Protein AF-A0A382X642-F1 (afdb_monomer)

InterPro domains:
  IPR010177 Doubled CXXCH motif [PF09699] (42-78)
  IPR010177 Doubled CXXCH motif [TIGR01905] (42-78)
  IPR036280 Multiheme cytochrome superfamily [SSF48695] (2-115)

Radius of gyration: 17.31 Å; Cα contacts (8 Å, |Δi|>4): 141; chains: 1; bounding box: 37×26×48 Å

pLDDT: mean 82.8, std 11.36, range [54.0, 95.19]

Solvent-accessible surface area (backbone atoms only — not comparable to full-atom values): 7401 Å² total; per-residue (Å²): 114,86,83,38,48,76,83,38,96,48,96,90,48,62,76,47,54,69,53,79,85,48,54,47,58,52,50,42,77,77,38,50,77,65,64,43,91,42,85,30,66,38,69,65,61,80,74,28,64,64,78,51,31,34,95,90,54,61,93,29,82,86,19,26,74,46,57,70,48,62,45,56,41,75,79,57,65,45,83,57,88,95,54,95,65,46,32,51,88,94,44,80,38,56,71,56,56,75,69,30,33,59,44,74,48,62,60,17,66,28,56,60,28,24,82,84,46,67,60,25,42,99

Nearest PDB structures (foldseek):
  6r2q-assembly1_A  TM=7.005E-01  e=1.152E-04  Shewanella baltica

Foldseek 3Di:
DLQWDQPDPDPPDDRGDDDPVVQQVSVCVPPVVLQPDAPFFQVCCVVPPVLFADPVADDEPRRGPDHFQVSVCVPQADDDPPDPAGDRPNDTCRVLVVCGGLCVSPFLVSCSYHRPDNRVND

Structure (mmCIF, N/CA/C/O backbone):
data_AF-A0A382X642-F1
#
_entry.id   AF-A0A382X642-F1
#
loop_
_atom_site.group_PDB
_atom_site.id
_atom_site.type_symbol
_atom_site.label_atom_id
_atom_site.label_alt_id
_atom_site.label_comp_id
_atom_site.label_asym_id
_atom_site.label_entity_id
_atom_site.label_seq_id
_atom_site.pdbx_PDB_ins_code
_atom_site.Cartn_x
_atom_site.Cartn_y
_atom_site.Cartn_z
_atom_site.occupancy
_atom_site.B_iso_or_equiv
_atom_site.auth_seq_id
_atom_site.auth_comp_id
_atom_site.auth_asym_id
_atom_site.auth_atom_id
_atom_site.pdbx_PDB_model_num
ATOM 1 N N . VAL A 1 1 ? 9.958 -0.066 -24.088 1.00 65.06 1 VAL A N 1
ATOM 2 C CA . VAL A 1 1 ? 10.305 -1.345 -23.409 1.00 65.06 1 VAL A CA 1
ATOM 3 C C . VAL A 1 1 ? 10.491 -1.063 -21.926 1.00 65.06 1 VAL A C 1
ATOM 5 O O . VAL A 1 1 ? 11.517 -1.360 -21.334 1.00 65.06 1 VAL A O 1
ATOM 8 N N . ASP A 1 2 ? 9.493 -0.411 -21.325 1.00 79.94 2 ASP A N 1
ATOM 9 C CA . ASP A 1 2 ? 9.722 0.344 -20.084 1.00 79.94 2 ASP A CA 1
ATOM 10 C C . ASP A 1 2 ? 9.669 -0.577 -18.865 1.00 79.94 2 ASP A C 1
ATOM 12 O O . ASP A 1 2 ? 10.395 -0.378 -17.893 1.00 79.94 2 ASP A O 1
ATOM 16 N N . CYS A 1 3 ? 8.863 -1.638 -18.982 1.00 80.38 3 CYS A N 1
ATOM 17 C CA . CYS A 1 3 ? 8.771 -2.711 -18.003 1.00 80.38 3 CYS A CA 1
ATOM 18 C C . CYS A 1 3 ? 9.431 -4.014 -18.480 1.00 80.38 3 CYS A C 1
ATOM 20 O O . CYS A 1 3 ? 10.099 -4.671 -17.697 1.00 80.38 3 CYS A O 1
ATOM 22 N N . HIS A 1 4 ? 9.270 -4.403 -19.747 1.00 80.81 4 HIS A N 1
ATOM 23 C CA . HIS A 1 4 ? 9.763 -5.685 -20.271 1.00 80.81 4 HIS A CA 1
ATOM 24 C C . HIS A 1 4 ? 10.842 -5.489 -21.333 1.00 80.81 4 HIS A C 1
ATOM 26 O O . HIS A 1 4 ? 10.705 -4.610 -22.184 1.00 80.81 4 HIS A O 1
ATOM 32 N N . GLU A 1 5 ? 11.853 -6.363 -21.320 1.00 76.00 5 GLU A N 1
ATOM 33 C CA . GLU A 1 5 ? 12.864 -6.459 -22.376 1.00 76.00 5 GLU A CA 1
ATOM 34 C C . GLU A 1 5 ? 12.465 -7.554 -23.384 1.00 76.00 5 GLU A C 1
ATOM 36 O O . GLU A 1 5 ? 12.550 -8.743 -23.056 1.00 76.00 5 GLU A O 1
ATOM 41 N N . PRO A 1 6 ? 12.031 -7.198 -24.605 1.00 72.25 6 PRO A N 1
ATOM 42 C CA . PRO A 1 6 ? 11.584 -8.162 -25.609 1.00 72.25 6 PRO A CA 1
ATOM 43 C C . PRO A 1 6 ? 12.720 -9.055 -26.120 1.00 72.25 6 PRO A C 1
ATOM 45 O O . PRO A 1 6 ? 12.455 -10.173 -26.551 1.00 72.25 6 PRO A O 1
ATOM 48 N N . HIS A 1 7 ? 13.973 -8.598 -26.037 1.00 73.00 7 HIS A N 1
ATOM 49 C CA . HIS A 1 7 ? 15.141 -9.374 -26.460 1.00 73.00 7 HIS A CA 1
ATOM 50 C C . HIS A 1 7 ? 15.763 -10.218 -25.334 1.00 73.00 7 HIS A C 1
ATOM 52 O O . HIS A 1 7 ? 16.657 -11.015 -25.603 1.00 73.00 7 HIS A O 1
ATOM 58 N N . GLY A 1 8 ? 15.256 -10.092 -24.098 1.00 63.81 8 GLY A N 1
ATOM 59 C CA . GLY A 1 8 ? 15.795 -10.743 -22.903 1.00 63.81 8 GLY A CA 1
ATOM 60 C C . GLY A 1 8 ? 17.139 -10.152 -22.458 1.00 63.81 8 GLY A C 1
ATOM 61 O O . GLY A 1 8 ? 18.028 -9.905 -23.261 1.00 63.81 8 GLY A O 1
ATOM 62 N N . GLN A 1 9 ? 17.305 -9.929 -21.154 1.00 63.50 9 GLN A N 1
ATOM 63 C CA . GLN A 1 9 ? 18.574 -9.424 -20.603 1.00 63.50 9 GLN A CA 1
ATOM 64 C C . GLN A 1 9 ? 19.566 -10.564 -20.303 1.00 63.50 9 GLN A C 1
ATOM 66 O O . GLN A 1 9 ? 20.755 -10.314 -20.145 1.00 63.50 9 GLN A O 1
ATOM 71 N N . ASN A 1 10 ? 19.089 -11.816 -20.205 1.00 61.25 10 ASN A N 1
ATOM 72 C CA . ASN A 1 10 ? 19.887 -12.987 -19.837 1.00 61.25 10 ASN A CA 1
ATOM 73 C C . ASN A 1 10 ? 19.400 -14.246 -20.576 1.00 61.25 10 ASN A C 1
ATOM 75 O O . ASN A 1 10 ? 18.199 -14.506 -20.617 1.00 61.25 10 ASN A O 1
ATOM 79 N N . ILE A 1 11 ? 20.324 -15.090 -21.054 1.00 60.91 11 ILE A N 1
ATOM 80 C CA . ILE A 1 11 ? 20.019 -16.347 -21.778 1.00 60.91 11 ILE A CA 1
ATOM 81 C C . ILE A 1 11 ? 19.239 -17.386 -20.949 1.00 60.91 11 ILE A C 1
ATOM 83 O O . ILE A 1 11 ? 18.667 -18.321 -21.499 1.00 60.91 11 ILE A O 1
ATOM 87 N N . HIS A 1 12 ? 19.231 -17.235 -19.621 1.00 60.62 12 HIS A N 1
ATOM 88 C CA . HIS A 1 12 ? 18.532 -18.117 -18.681 1.00 60.62 12 HIS A CA 1
ATOM 89 C C . HIS A 1 12 ? 17.121 -17.625 -18.320 1.00 60.62 12 HIS A C 1
ATOM 91 O O . HIS A 1 12 ? 16.438 -18.261 -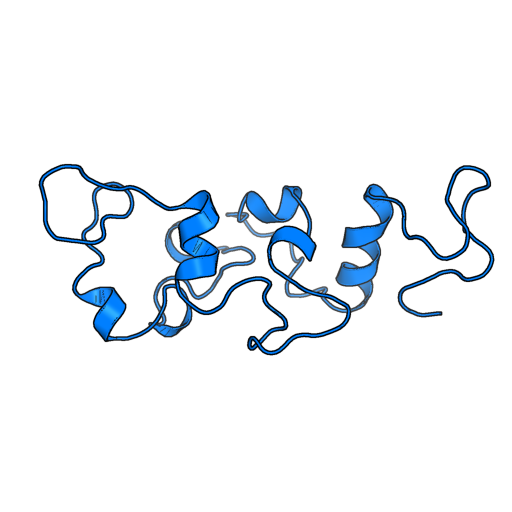17.518 1.00 60.62 12 HIS A O 1
ATOM 97 N N . GLN A 1 13 ? 16.679 -16.491 -18.869 1.00 58.41 13 GLN A N 1
ATOM 98 C CA . GLN A 1 13 ? 15.337 -15.961 -18.645 1.00 58.41 13 GLN A CA 1
ATOM 99 C C . GLN A 1 13 ? 14.432 -16.259 -19.846 1.00 58.41 13 GLN A C 1
ATOM 101 O O . GLN A 1 13 ? 14.878 -16.135 -20.987 1.00 58.41 13 GLN A O 1
ATOM 106 N N . PRO A 1 14 ? 13.154 -16.621 -19.619 1.00 56.28 14 PRO A N 1
ATOM 107 C CA . PRO A 1 14 ? 12.193 -16.732 -20.707 1.00 56.28 14 PRO A CA 1
ATOM 108 C C . PRO A 1 14 ? 12.097 -15.396 -21.454 1.00 56.28 14 PRO A C 1
ATOM 110 O O . PRO A 1 14 ? 12.044 -14.337 -20.820 1.00 56.28 14 PRO A O 1
ATOM 113 N N . ALA A 1 15 ? 12.049 -15.446 -22.787 1.00 54.00 15 ALA A N 1
ATOM 114 C CA . ALA A 1 15 ? 11.877 -14.261 -23.623 1.00 54.00 15 ALA A CA 1
ATOM 115 C C . ALA A 1 15 ? 10.662 -13.436 -23.151 1.00 54.00 15 ALA A C 1
ATOM 117 O O . ALA A 1 15 ? 9.565 -13.970 -22.982 1.00 54.00 15 ALA A O 1
ATOM 118 N N . GLY A 1 16 ? 10.873 -12.142 -22.888 1.00 56.62 16 GLY A N 1
ATOM 119 C CA . GLY A 1 16 ? 9.840 -11.212 -22.414 1.00 56.62 16 GLY A CA 1
ATOM 120 C C . GLY A 1 16 ? 9.573 -11.204 -20.900 1.00 56.62 16 GLY A C 1
ATOM 121 O O . GLY A 1 16 ? 8.749 -10.413 -20.438 1.00 56.62 16 GLY A O 1
ATOM 122 N N . GLY A 1 17 ? 10.252 -12.031 -20.098 1.00 60.47 17 GLY A N 1
ATOM 123 C CA . GLY A 1 17 ? 10.088 -12.068 -18.641 1.00 60.47 17 GLY A CA 1
ATOM 124 C C . GLY A 1 17 ? 11.098 -11.207 -17.873 1.00 60.47 17 GLY A C 1
ATOM 125 O O . GLY A 1 17 ? 12.289 -11.222 -18.164 1.00 60.47 17 GLY A O 1
ATOM 126 N N . LEU A 1 18 ? 10.640 -10.520 -16.821 1.00 64.19 18 LEU A N 1
ATOM 127 C CA . LEU A 1 18 ? 11.519 -9.986 -15.773 1.00 64.19 18 LEU A CA 1
ATOM 128 C C . LEU A 1 18 ? 11.856 -11.097 -14.767 1.00 64.19 18 LEU A C 1
ATOM 130 O O . LEU A 1 18 ? 10.947 -11.729 -14.203 1.00 64.19 18 LEU A O 1
ATOM 134 N N . GLY A 1 19 ? 13.144 -11.322 -14.499 1.00 62.00 19 GLY A N 1
ATOM 135 C CA . GLY A 1 19 ? 13.570 -12.191 -13.394 1.00 62.00 19 GLY A CA 1
ATOM 136 C C . GLY A 1 19 ? 13.182 -11.611 -12.040 1.00 62.00 19 GLY A C 1
ATOM 137 O O . GLY A 1 19 ? 13.056 -10.398 -11.916 1.00 62.00 19 GLY A O 1
ATOM 138 N N . LEU A 1 20 ? 13.019 -12.456 -11.014 1.00 56.53 20 LEU A N 1
ATOM 139 C CA . LEU A 1 20 ? 12.553 -12.032 -9.682 1.00 56.53 20 LEU A CA 1
ATOM 140 C C . LEU A 1 20 ? 13.318 -10.822 -9.115 1.00 56.53 20 LEU A C 1
ATOM 142 O O . LEU A 1 20 ? 12.683 -9.868 -8.690 1.00 56.53 20 LEU A O 1
ATOM 146 N N . GLN A 1 21 ? 14.651 -10.804 -9.199 1.00 57.00 21 GLN A N 1
ATOM 147 C CA . GLN A 1 21 ? 15.478 -9.682 -8.716 1.00 57.00 21 GLN A CA 1
ATOM 148 C C . GLN A 1 21 ? 15.324 -8.386 -9.532 1.00 57.00 21 GLN A C 1
ATOM 150 O O . GLN A 1 21 ? 15.654 -7.307 -9.055 1.00 57.00 21 GLN A O 1
ATOM 155 N N . GLN A 1 22 ? 14.817 -8.472 -10.763 1.00 64.81 22 GLN A N 1
ATOM 156 C CA . GLN A 1 22 ? 14.585 -7.318 -11.636 1.00 64.81 22 GLN A CA 1
ATOM 157 C C . GLN A 1 22 ? 13.153 -6.773 -11.510 1.00 64.81 22 GLN A C 1
ATOM 159 O O . GLN A 1 22 ? 12.891 -5.661 -11.969 1.00 64.81 22 GLN A O 1
ATOM 164 N N . ARG A 1 23 ? 12.227 -7.534 -10.902 1.00 73.44 23 ARG A N 1
ATOM 165 C CA . ARG A 1 23 ? 10.803 -7.166 -10.820 1.00 73.44 23 ARG A CA 1
ATOM 166 C C . ARG A 1 23 ? 10.563 -5.939 -9.951 1.00 73.44 23 ARG A C 1
ATOM 168 O O . ARG A 1 23 ? 9.812 -5.070 -10.367 1.00 73.44 23 ARG A O 1
ATOM 175 N N . ASP A 1 24 ? 11.230 -5.824 -8.809 1.00 83.50 24 ASP A N 1
ATOM 176 C CA . ASP A 1 24 ? 11.067 -4.635 -7.963 1.00 83.50 24 ASP A CA 1
ATOM 177 C C . ASP A 1 24 ? 11.895 -3.459 -8.492 1.00 83.50 24 ASP A C 1
ATOM 179 O O . ASP A 1 24 ? 11.447 -2.313 -8.494 1.00 83.50 24 ASP A O 1
ATOM 183 N N . ALA A 1 25 ? 13.080 -3.746 -9.043 1.00 84.44 25 ALA A N 1
ATOM 184 C CA . ALA A 1 25 ? 13.970 -2.733 -9.605 1.00 84.44 25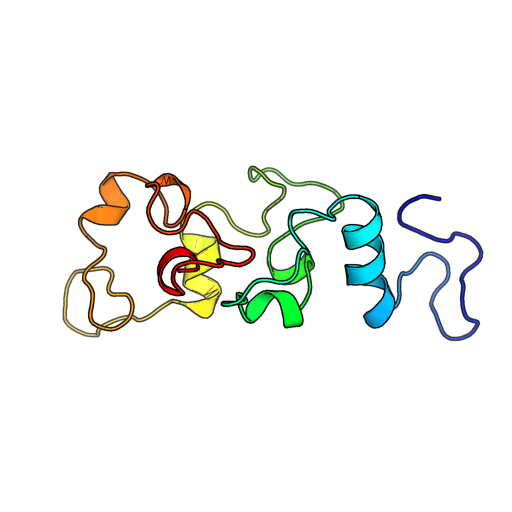 ALA A CA 1
ATOM 185 C C . ALA A 1 25 ? 13.314 -1.926 -10.738 1.00 84.44 25 ALA A C 1
ATOM 187 O O . ALA A 1 25 ? 13.593 -0.736 -10.884 1.00 84.44 25 ALA A O 1
ATOM 188 N N . VAL A 1 26 ? 12.433 -2.541 -11.536 1.00 87.12 26 VAL A N 1
ATOM 189 C CA . VAL A 1 26 ? 11.708 -1.816 -12.587 1.00 87.12 26 VAL A CA 1
ATOM 190 C C . VAL A 1 26 ? 10.652 -0.865 -12.020 1.00 87.12 26 VAL A C 1
ATOM 192 O O . VAL A 1 26 ? 10.457 0.215 -12.571 1.00 87.12 26 VAL A O 1
ATOM 195 N N . CYS A 1 27 ? 10.036 -1.201 -10.882 1.00 89.56 27 CYS A N 1
ATOM 196 C CA . CYS A 1 27 ? 9.073 -0.332 -10.207 1.00 89.56 27 CYS A CA 1
ATOM 197 C C . CYS A 1 2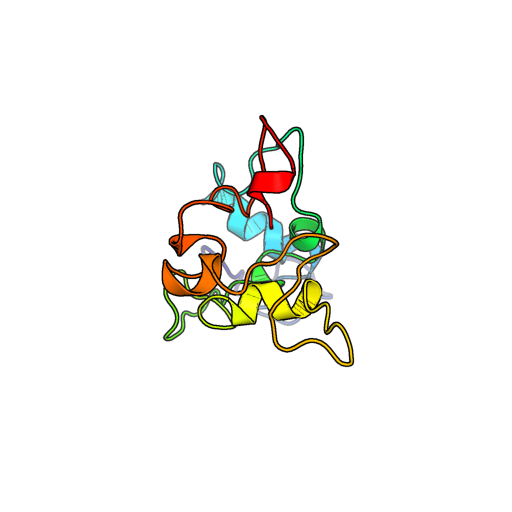7 ? 9.756 0.932 -9.666 1.00 89.56 27 CYS A C 1
ATOM 199 O O . CYS A 1 27 ? 9.246 2.038 -9.853 1.00 89.56 27 CYS A O 1
ATOM 201 N N . VAL A 1 28 ? 10.942 0.783 -9.063 1.00 89.56 28 VAL A N 1
ATOM 202 C CA . VAL A 1 28 ? 11.728 1.878 -8.455 1.00 89.56 28 VAL A CA 1
ATOM 203 C C . VAL A 1 28 ? 12.096 2.970 -9.466 1.00 89.56 28 VAL A C 1
ATOM 205 O O . VAL A 1 28 ? 12.181 4.139 -9.096 1.00 89.56 28 VAL A O 1
ATOM 208 N N . ARG A 1 29 ? 12.263 2.625 -10.753 1.00 89.25 29 ARG A N 1
ATOM 209 C CA . ARG A 1 29 ? 12.607 3.594 -11.815 1.00 89.25 29 ARG A CA 1
ATOM 210 C C . ARG A 1 29 ? 11.618 4.754 -11.908 1.00 89.25 29 ARG A C 1
ATOM 212 O O . ARG A 1 29 ? 12.014 5.854 -12.282 1.00 89.25 29 ARG A O 1
ATOM 219 N N . CYS A 1 30 ? 10.353 4.508 -11.570 1.00 92.75 30 CYS A N 1
ATOM 220 C CA . CYS A 1 30 ? 9.305 5.525 -11.569 1.00 92.75 30 CYS A CA 1
ATOM 221 C C . CYS A 1 30 ? 8.750 5.800 -10.162 1.00 92.75 30 CYS A C 1
ATOM 223 O O . CYS A 1 30 ? 8.358 6.927 -9.872 1.00 92.75 30 CYS A O 1
ATOM 225 N N . HIS A 1 31 ? 8.739 4.808 -9.268 1.00 92.88 31 HIS A N 1
ATOM 226 C CA . HIS A 1 31 ? 8.151 4.898 -7.926 1.00 92.88 31 HIS A CA 1
ATOM 227 C C . HIS A 1 31 ? 9.170 5.194 -6.818 1.00 92.88 31 HIS A C 1
ATOM 229 O O . HIS A 1 31 ? 9.099 4.625 -5.731 1.00 92.88 31 HIS A O 1
ATOM 235 N N . ALA A 1 32 ? 10.092 6.128 -7.066 1.00 90.19 32 ALA A N 1
ATOM 236 C CA . ALA A 1 32 ? 11.171 6.459 -6.134 1.00 90.19 32 ALA A CA 1
A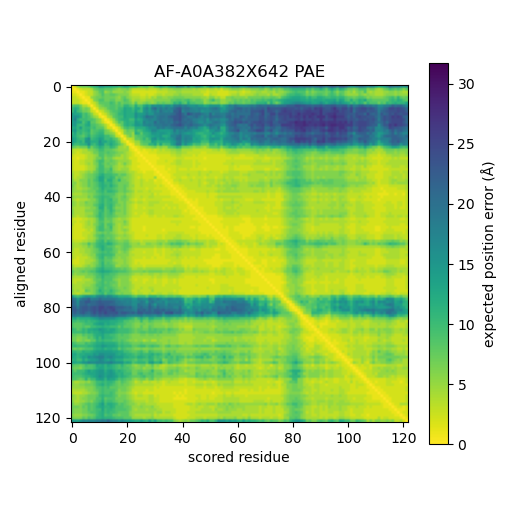TOM 237 C C . ALA A 1 32 ? 10.680 6.884 -4.735 1.00 90.19 32 ALA A C 1
ATOM 239 O O . ALA A 1 32 ? 11.354 6.634 -3.741 1.00 90.19 32 ALA A O 1
ATOM 240 N N . THR A 1 33 ? 9.500 7.507 -4.638 1.00 89.62 33 THR A N 1
ATOM 241 C CA . THR A 1 33 ? 8.922 7.921 -3.350 1.00 89.62 33 THR A CA 1
ATOM 242 C C . THR A 1 33 ? 8.374 6.736 -2.558 1.00 89.62 33 THR A C 1
ATOM 244 O O . THR A 1 33 ? 8.608 6.644 -1.358 1.00 89.62 33 THR A O 1
ATOM 247 N N . GLN A 1 34 ? 7.654 5.820 -3.210 1.00 88.62 34 GLN A N 1
ATOM 248 C CA . GLN A 1 34 ? 7.072 4.641 -2.559 1.00 88.62 34 GLN A CA 1
ATOM 249 C C . GLN A 1 34 ? 8.141 3.617 -2.175 1.00 88.62 34 GLN A C 1
ATOM 251 O O . GLN A 1 34 ? 7.924 2.819 -1.275 1.00 88.62 34 GLN A O 1
ATOM 256 N N . THR A 1 35 ? 9.294 3.645 -2.837 1.00 86.81 35 THR A N 1
ATOM 257 C CA . THR A 1 35 ? 10.429 2.764 -2.544 1.00 86.81 35 THR A CA 1
ATOM 258 C C . THR A 1 35 ? 11.551 3.489 -1.812 1.00 86.81 35 THR A C 1
ATOM 260 O O . THR A 1 35 ? 12.675 2.989 -1.771 1.00 86.81 35 THR A O 1
ATOM 263 N N . ALA A 1 36 ? 11.291 4.690 -1.289 1.00 87.31 36 ALA A N 1
ATOM 264 C CA . ALA A 1 36 ? 12.277 5.385 -0.484 1.00 87.31 36 ALA A CA 1
ATOM 265 C C . ALA A 1 36 ? 12.614 4.539 0.749 1.00 87.31 36 ALA A C 1
ATOM 267 O O . ALA A 1 36 ? 11.787 3.790 1.268 1.00 87.31 36 ALA A O 1
ATOM 268 N N . THR A 1 37 ? 13.840 4.656 1.234 1.00 88.50 37 THR A N 1
ATOM 269 C CA . THR A 1 37 ? 14.245 4.035 2.494 1.00 88.50 37 THR A CA 1
ATOM 270 C C . THR A 1 37 ? 13.583 4.765 3.657 1.00 88.50 37 THR A C 1
ATOM 272 O O . THR A 1 37 ? 13.668 5.993 3.742 1.00 88.50 37 THR A O 1
ATOM 275 N N . HIS A 1 38 ? 12.950 4.013 4.553 1.00 91.00 38 HIS A N 1
ATOM 276 C CA . HIS A 1 38 ? 12.289 4.544 5.744 1.00 91.00 38 HIS A CA 1
ATOM 277 C C . HIS A 1 38 ? 12.903 3.928 7.006 1.00 91.00 38 HIS A C 1
ATOM 279 O O . HIS A 1 38 ? 13.398 2.806 6.966 1.00 91.00 38 HIS A O 1
ATOM 285 N N . VAL A 1 39 ? 12.846 4.635 8.140 1.00 93.94 39 VAL A N 1
ATOM 286 C CA . VAL A 1 39 ? 13.301 4.107 9.445 1.00 93.94 39 VAL A CA 1
ATOM 287 C C . VAL A 1 39 ? 12.524 2.843 9.821 1.00 93.94 39 VAL A C 1
ATOM 289 O O . VAL A 1 39 ? 13.099 1.876 10.316 1.00 93.94 39 VAL A O 1
ATOM 292 N N . PHE A 1 40 ? 11.215 2.850 9.569 1.00 93.56 40 PHE A N 1
ATOM 293 C CA . PHE A 1 40 ? 10.339 1.700 9.732 1.00 93.56 40 PHE A CA 1
ATOM 294 C C . PHE A 1 40 ? 9.882 1.235 8.354 1.00 93.56 40 PHE A C 1
ATOM 296 O O . PHE A 1 40 ? 9.049 1.880 7.713 1.00 93.56 40 PHE A O 1
ATOM 303 N N . GLU A 1 41 ? 10.433 0.115 7.902 1.00 90.69 41 GLU A N 1
ATOM 304 C CA . GLU A 1 41 ? 10.044 -0.529 6.652 1.00 90.69 41 GLU A CA 1
ATOM 305 C C . GLU A 1 41 ? 8.856 -1.464 6.882 1.00 90.69 41 GLU A C 1
ATOM 307 O O . GLU A 1 41 ? 8.807 -2.199 7.872 1.00 90.69 41 GLU A O 1
ATOM 312 N N . HIS A 1 42 ? 7.907 -1.474 5.946 1.00 92.38 42 HIS A N 1
ATOM 313 C CA . HIS A 1 42 ? 6.907 -2.532 5.907 1.00 92.38 42 HIS A CA 1
ATOM 314 C C . HIS A 1 42 ? 7.550 -3.795 5.329 1.00 92.38 42 HIS A C 1
ATOM 316 O O . HIS A 1 42 ? 7.916 -3.821 4.156 1.00 92.38 42 HIS A O 1
ATOM 322 N N . GLU A 1 43 ? 7.696 -4.836 6.150 1.00 89.44 43 GLU A N 1
ATOM 323 C CA . GLU A 1 43 ? 8.466 -6.041 5.809 1.00 89.44 43 GLU A CA 1
ATOM 324 C C . GLU A 1 43 ? 8.001 -6.711 4.510 1.00 89.44 43 GLU A C 1
ATOM 326 O O . GLU A 1 43 ? 8.832 -7.187 3.737 1.00 89.44 43 GLU A O 1
ATOM 331 N N . ALA A 1 44 ? 6.703 -6.638 4.195 1.00 88.44 44 ALA A N 1
ATOM 332 C CA . ALA A 1 44 ? 6.159 -7.192 2.956 1.00 88.44 44 ALA A CA 1
ATOM 333 C C . ALA A 1 44 ? 6.744 -6.553 1.680 1.00 88.44 44 ALA A C 1
ATOM 335 O O . ALA A 1 44 ? 6.642 -7.143 0.609 1.00 88.44 44 ALA A O 1
ATOM 336 N N . LEU A 1 45 ? 7.391 -5.380 1.754 1.00 88.56 45 LEU A N 1
ATOM 337 C CA . LEU A 1 45 ? 8.112 -4.813 0.606 1.00 88.56 45 LEU A CA 1
ATOM 338 C C . LEU A 1 45 ? 9.292 -5.680 0.164 1.00 88.56 45 LEU A C 1
ATOM 340 O O . LEU A 1 45 ? 9.660 -5.638 -1.006 1.00 88.56 45 LEU A O 1
ATOM 344 N N . ARG A 1 46 ? 9.847 -6.499 1.063 1.00 86.31 46 ARG A N 1
ATOM 345 C CA . ARG A 1 46 ? 10.905 -7.466 0.739 1.00 86.31 46 ARG A CA 1
ATOM 346 C C . ARG A 1 46 ? 10.378 -8.681 -0.022 1.00 86.31 46 ARG A C 1
ATOM 348 O O . ARG A 1 46 ? 11.154 -9.354 -0.690 1.00 86.31 46 ARG A O 1
ATOM 355 N N . GLU A 1 47 ? 9.075 -8.951 0.061 1.00 86.88 47 GLU A N 1
ATOM 356 C CA . GLU A 1 47 ? 8.408 -9.985 -0.742 1.00 86.88 47 GLU A CA 1
ATOM 357 C C . GLU A 1 47 ? 8.133 -9.515 -2.181 1.00 86.88 47 GLU A C 1
ATOM 359 O O . GLU A 1 47 ? 7.830 -10.328 -3.056 1.00 86.88 47 GLU A O 1
ATOM 364 N N . GLY A 1 48 ? 8.268 -8.210 -2.425 1.00 89.00 48 GLY A N 1
ATOM 365 C CA . GLY A 1 48 ? 8.163 -7.573 -3.730 1.00 89.00 48 GLY A CA 1
ATOM 366 C C . GLY A 1 48 ? 6.851 -6.824 -3.956 1.00 89.00 48 GLY A C 1
ATOM 367 O O . GLY A 1 48 ? 5.811 -7.089 -3.344 1.00 89.00 48 GLY A O 1
ATOM 368 N N . CYS A 1 49 ? 6.870 -5.871 -4.889 1.00 91.44 49 CYS A N 1
ATOM 369 C CA . CYS A 1 49 ? 5.749 -4.953 -5.131 1.00 91.44 49 CYS A CA 1
ATOM 370 C C . CYS A 1 49 ? 4.463 -5.691 -5.554 1.00 91.44 49 CYS A C 1
ATOM 372 O O . CYS A 1 49 ? 3.343 -5.257 -5.265 1.00 91.44 49 CYS A O 1
ATOM 374 N N . VAL A 1 50 ? 4.619 -6.833 -6.231 1.00 91.31 50 VAL A N 1
ATOM 375 C CA . VAL A 1 50 ? 3.514 -7.637 -6.778 1.00 91.31 50 VAL A CA 1
ATOM 376 C C . VAL A 1 50 ? 2.765 -8.463 -5.730 1.00 91.31 50 VAL A C 1
ATOM 378 O O . VAL A 1 50 ? 1.690 -8.990 -6.020 1.00 91.31 50 VAL A O 1
ATOM 381 N N . THR A 1 51 ? 3.276 -8.540 -4.499 1.00 92.31 51 THR A N 1
ATOM 382 C CA . THR A 1 51 ? 2.549 -9.137 -3.369 1.00 92.31 51 THR A CA 1
ATOM 383 C C . THR A 1 51 ? 1.254 -8.375 -3.085 1.00 92.31 51 THR A C 1
ATOM 385 O O . THR A 1 51 ? 0.230 -8.984 -2.743 1.00 92.31 51 THR A O 1
ATOM 388 N N . CYS A 1 52 ? 1.281 -7.055 -3.306 1.00 93.25 52 CYS A N 1
ATOM 389 C CA . CYS A 1 52 ? 0.154 -6.147 -3.118 1.00 93.25 52 CYS A CA 1
ATOM 390 C C . CYS A 1 52 ? -0.430 -5.619 -4.436 1.00 93.25 52 CYS A C 1
ATOM 392 O O . CYS A 1 52 ? -1.645 -5.428 -4.505 1.00 93.25 52 CYS A O 1
ATOM 394 N N . HIS A 1 53 ? 0.384 -5.406 -5.478 1.00 94.31 53 HIS A N 1
ATOM 395 C CA . HIS A 1 53 ? -0.028 -4.748 -6.725 1.00 94.31 53 HIS A CA 1
ATOM 396 C C . HIS A 1 53 ? -0.104 -5.684 -7.945 1.00 94.31 53 HIS A C 1
ATOM 398 O O . HIS A 1 53 ? 0.613 -6.671 -8.066 1.00 94.31 53 HIS A O 1
ATOM 404 N N . LYS A 1 54 ? -0.959 -5.325 -8.905 1.00 94.19 54 LYS A N 1
ATOM 405 C CA . LYS A 1 54 ? -1.115 -5.944 -10.224 1.00 94.19 54 LYS A CA 1
ATOM 4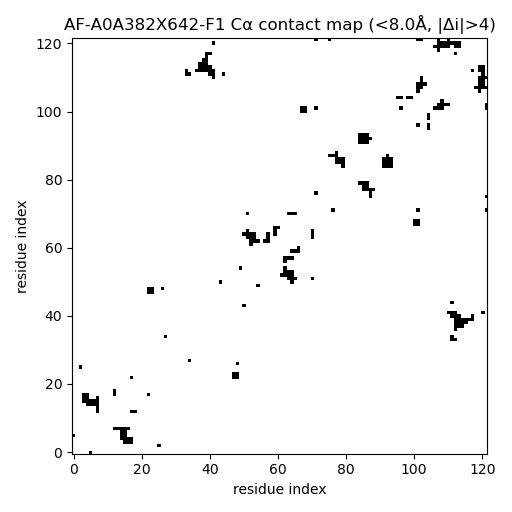06 C C . LYS A 1 54 ? -0.582 -4.983 -11.296 1.00 94.19 54 LYS A C 1
ATOM 408 O O . LYS A 1 54 ? -1.309 -4.079 -11.700 1.00 94.19 54 LYS A O 1
ATOM 413 N N . PRO A 1 55 ? 0.651 -5.165 -11.797 1.00 91.31 55 PRO A N 1
ATOM 414 C CA . PRO A 1 55 ? 1.280 -4.212 -12.720 1.00 91.31 55 PRO A CA 1
ATOM 415 C C . PRO A 1 55 ? 0.589 -4.123 -14.092 1.00 91.31 55 PRO A C 1
ATOM 417 O O . PRO A 1 55 ? 0.767 -3.145 -14.805 1.00 91.31 55 PRO A O 1
ATOM 420 N N . HIS A 1 56 ? -0.232 -5.114 -14.453 1.00 92.88 56 HIS A N 1
ATOM 421 C CA . HIS A 1 56 ? -1.032 -5.116 -15.686 1.00 92.88 56 HIS A CA 1
ATOM 422 C C . HIS A 1 56 ? -2.447 -4.547 -15.493 1.00 92.88 56 HIS A C 1
ATOM 424 O O . HIS A 1 56 ? -3.309 -4.712 -16.354 1.00 92.88 56 HIS A O 1
ATOM 430 N N . GLY A 1 57 ? -2.702 -3.902 -14.354 1.00 91.31 57 GLY A N 1
ATOM 431 C CA . GLY A 1 57 ? -3.999 -3.337 -14.013 1.00 91.31 57 GLY A CA 1
ATOM 432 C C . GLY A 1 57 ? -4.922 -4.295 -13.258 1.00 91.31 57 GLY A C 1
ATOM 433 O O . GLY A 1 57 ? -4.622 -5.463 -12.995 1.00 91.31 57 GLY A O 1
ATOM 434 N N . GLY A 1 58 ? -6.073 -3.760 -12.856 1.00 91.75 58 GLY A N 1
ATOM 435 C CA . GLY A 1 58 ? -7.095 -4.474 -12.102 1.00 91.75 58 GLY A CA 1
ATOM 436 C C . GLY A 1 58 ? -8.231 -3.549 -11.674 1.00 91.75 58 GLY A C 1
ATOM 437 O O . GLY A 1 58 ? -8.137 -2.334 -11.804 1.00 91.75 58 GLY A O 1
ATOM 438 N N . MET A 1 59 ? -9.304 -4.136 -11.143 1.00 92.75 59 MET A N 1
ATOM 439 C CA . MET A 1 59 ? -10.501 -3.388 -10.729 1.00 92.75 59 MET A CA 1
ATOM 440 C C . MET A 1 59 ? -10.332 -2.645 -9.396 1.00 92.75 59 MET A C 1
ATOM 442 O O . MET A 1 59 ? -11.089 -1.728 -9.097 1.00 92.75 59 MET A O 1
ATOM 446 N N . ASN A 1 60 ? -9.351 -3.036 -8.581 1.00 92.81 60 ASN A N 1
ATOM 447 C CA . ASN A 1 60 ? -9.123 -2.421 -7.278 1.00 92.81 60 ASN A CA 1
ATOM 448 C C . ASN A 1 60 ? -8.281 -1.149 -7.433 1.00 92.81 60 ASN A C 1
ATOM 450 O O . ASN A 1 60 ? -7.278 -1.146 -8.153 1.00 92.81 60 ASN A O 1
ATOM 454 N N . ARG A 1 61 ? -8.646 -0.082 -6.713 1.00 90.12 61 ARG A N 1
ATOM 455 C CA . ARG A 1 61 ? -7.876 1.171 -6.675 1.00 90.12 61 ARG A CA 1
ATOM 456 C C . ARG A 1 61 ? -6.419 0.893 -6.298 1.00 90.12 61 ARG A C 1
ATOM 458 O O . ARG A 1 61 ? -6.156 0.076 -5.424 1.00 90.12 61 ARG A O 1
ATOM 465 N N . GLY A 1 62 ? -5.481 1.568 -6.964 1.00 90.44 62 GLY A N 1
ATOM 466 C CA . GLY A 1 62 ? -4.048 1.313 -6.783 1.00 90.44 62 GLY A CA 1
ATOM 467 C C . GLY A 1 62 ? -3.591 -0.021 -7.378 1.00 90.44 62 GLY A C 1
ATOM 468 O O . GLY A 1 62 ? -2.512 -0.493 -7.047 1.00 90.44 62 GLY A O 1
ATOM 469 N N . MET A 1 63 ? -4.408 -0.641 -8.238 1.00 95.06 63 MET A N 1
ATOM 470 C CA . MET A 1 63 ? -4.137 -1.937 -8.860 1.00 95.06 63 MET A CA 1
ATOM 471 C C . MET A 1 63 ? -3.904 -3.046 -7.830 1.00 95.06 63 MET A C 1
ATOM 473 O O . MET A 1 63 ? -3.077 -3.924 -8.034 1.00 95.06 63 MET A O 1
ATOM 477 N N . LEU A 1 64 ? -4.602 -3.015 -6.698 1.00 94.75 64 LEU A N 1
ATOM 478 C CA . LEU A 1 64 ? -4.341 -3.966 -5.622 1.00 94.75 64 LEU A CA 1
ATOM 479 C C . LEU A 1 64 ? -4.838 -5.379 -5.952 1.00 94.75 64 LEU A C 1
ATOM 481 O O . LEU A 1 64 ? -5.853 -5.576 -6.628 1.00 94.75 64 LEU A O 1
ATOM 485 N N . VAL A 1 65 ? -4.145 -6.393 -5.440 1.00 95.19 65 VAL A N 1
ATOM 486 C CA . VAL A 1 65 ? -4.523 -7.801 -5.637 1.00 95.19 65 VAL A CA 1
ATOM 487 C C . VAL A 1 65 ? -5.798 -8.185 -4.883 1.00 95.19 65 VAL A C 1
ATOM 489 O O . VAL A 1 65 ? -6.515 -9.076 -5.334 1.00 95.19 65 VAL A O 1
ATOM 492 N N . GLN A 1 66 ? -6.106 -7.477 -3.794 1.00 93.38 66 GLN A N 1
ATOM 493 C CA . GLN A 1 66 ? -7.341 -7.564 -3.014 1.00 93.38 66 GLN A CA 1
ATOM 494 C C . GLN A 1 66 ? -7.855 -6.157 -2.704 1.00 93.38 66 GLN A C 1
ATOM 496 O O . GLN A 1 66 ? -7.079 -5.202 -2.677 1.00 93.38 66 GLN A O 1
ATOM 501 N N . ARG A 1 67 ? -9.163 -6.029 -2.477 1.00 89.06 67 ARG A N 1
ATOM 502 C CA . ARG A 1 67 ? -9.778 -4.753 -2.095 1.00 89.06 67 ARG A CA 1
ATOM 503 C C . ARG A 1 67 ? -9.696 -4.523 -0.590 1.00 89.06 67 ARG A C 1
ATOM 505 O O . ARG A 1 67 ? -9.838 -5.471 0.183 1.00 89.06 67 ARG A O 1
ATOM 512 N N . ASP A 1 68 ? -9.597 -3.256 -0.205 1.00 86.00 68 ASP A N 1
ATOM 513 C CA . ASP A 1 68 ? -9.887 -2.795 1.151 1.00 86.00 68 ASP A CA 1
ATOM 514 C C . ASP A 1 68 ? -9.067 -3.510 2.243 1.00 86.00 68 ASP A C 1
ATOM 516 O O . ASP A 1 68 ? -7.916 -3.894 2.027 1.00 86.00 68 ASP A O 1
ATOM 520 N N . ALA A 1 69 ? -9.660 -3.701 3.426 1.00 86.81 69 ALA A N 1
ATOM 521 C CA . ALA A 1 69 ? -9.027 -4.373 4.559 1.00 86.81 69 ALA A CA 1
ATOM 522 C C . ALA A 1 69 ? -8.627 -5.827 4.251 1.00 86.81 69 ALA A C 1
ATOM 524 O O . ALA A 1 69 ? -7.713 -6.355 4.881 1.00 86.81 69 ALA A O 1
ATOM 525 N N . ASN A 1 70 ? -9.252 -6.468 3.253 1.00 88.38 70 ASN A N 1
ATOM 526 C CA . ASN A 1 70 ? -8.920 -7.847 2.897 1.00 88.38 70 ASN A CA 1
ATOM 527 C C . ASN A 1 70 ? -7.477 -7.987 2.419 1.00 88.38 70 ASN A C 1
ATOM 529 O O . ASN A 1 70 ? -6.920 -9.064 2.572 1.00 88.38 70 ASN A O 1
ATOM 533 N N . LEU A 1 71 ? -6.861 -6.938 1.857 1.00 91.31 71 LEU A N 1
ATOM 534 C CA . LEU A 1 71 ? -5.445 -6.992 1.496 1.00 91.31 71 LEU A CA 1
ATOM 535 C C . LEU A 1 71 ? -4.564 -7.156 2.738 1.00 91.31 71 LEU A C 1
ATOM 537 O O . LEU A 1 71 ? -3.734 -8.059 2.779 1.00 91.31 71 LEU A O 1
ATOM 541 N N . CYS A 1 72 ? -4.780 -6.307 3.742 1.00 89.75 72 CYS A N 1
ATOM 542 C CA . CYS A 1 72 ? -4.009 -6.277 4.983 1.00 89.75 72 CYS A CA 1
ATOM 543 C C . CYS A 1 72 ? -4.211 -7.568 5.787 1.00 89.75 72 CYS A C 1
ATOM 545 O O . CYS A 1 72 ? -3.256 -8.162 6.286 1.00 89.75 72 CYS A O 1
ATOM 547 N N . LEU A 1 73 ? -5.453 -8.056 5.838 1.00 88.69 73 LEU A N 1
ATOM 548 C CA . LEU A 1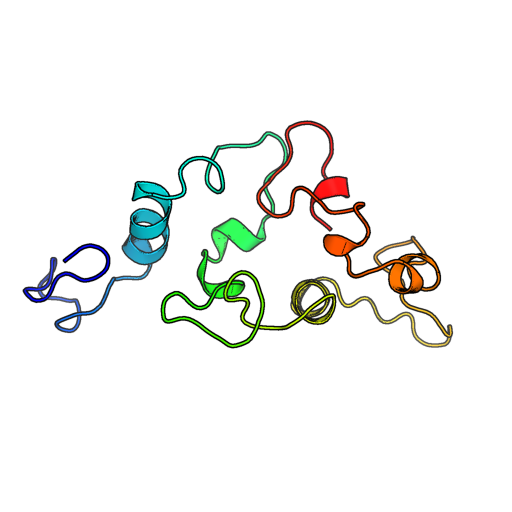 73 ? -5.824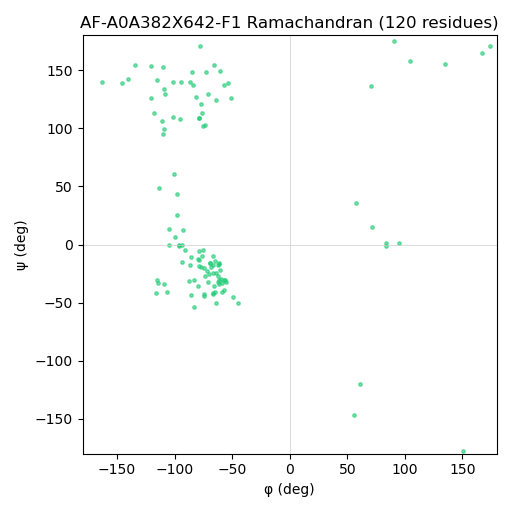 -9.278 6.553 1.00 88.69 73 LEU A CA 1
ATOM 549 C C . LEU A 1 73 ? -5.224 -10.555 5.949 1.00 88.69 73 LEU A C 1
ATOM 551 O O . LEU A 1 73 ? -5.273 -11.595 6.592 1.00 88.69 73 LEU A O 1
ATOM 555 N N . ARG A 1 74 ? -4.612 -10.514 4.760 1.00 89.88 74 ARG A N 1
ATOM 556 C CA . ARG A 1 74 ? -3.872 -11.680 4.241 1.00 89.88 74 ARG A CA 1
ATOM 557 C C . ARG A 1 74 ? -2.694 -12.061 5.131 1.00 89.88 74 ARG A C 1
ATOM 559 O O . ARG A 1 74 ? -2.387 -13.243 5.221 1.00 89.88 74 ARG A O 1
ATOM 566 N N . CYS A 1 75 ? -2.072 -11.073 5.772 1.00 89.44 75 CYS A N 1
ATOM 567 C CA . CYS A 1 75 ? -0.941 -11.280 6.675 1.00 89.44 75 CYS A CA 1
ATOM 568 C C . CYS A 1 75 ? -1.294 -10.904 8.123 1.00 89.44 75 CYS A C 1
ATOM 570 O O . CYS A 1 75 ? -0.844 -11.558 9.056 1.00 89.44 75 CYS A O 1
ATOM 572 N N . HIS A 1 76 ? -2.159 -9.905 8.322 1.00 87.69 76 HIS A N 1
ATOM 573 C CA . HIS A 1 76 ? -2.556 -9.405 9.644 1.00 87.69 76 HIS A CA 1
ATOM 574 C C . HIS A 1 76 ? -3.896 -9.973 10.144 1.00 87.69 76 HIS A C 1
ATOM 576 O O . HIS A 1 76 ? -4.573 -9.346 10.953 1.00 87.69 76 HIS A O 1
ATOM 582 N N . ALA A 1 77 ? -4.322 -11.153 9.683 1.00 77.06 77 ALA A N 1
ATOM 583 C CA . ALA A 1 77 ? -5.500 -11.815 10.244 1.00 77.06 77 ALA A CA 1
ATOM 584 C C . ALA A 1 77 ? -5.177 -12.430 11.612 1.00 77.06 77 ALA A C 1
ATOM 586 O O . ALA A 1 77 ? -4.604 -13.514 11.703 1.00 77.06 77 ALA A O 1
ATOM 587 N N . GLN A 1 78 ? -5.598 -11.764 12.687 1.00 69.25 78 GLN A N 1
ATOM 588 C CA . GLN A 1 78 ? -5.610 -12.350 14.025 1.00 69.25 78 GLN A CA 1
ATOM 589 C C . GLN A 1 78 ? -7.055 -12.585 14.460 1.00 69.25 78 GLN A C 1
ATOM 591 O O . GLN A 1 78 ? -7.747 -11.702 14.958 1.00 69.25 78 GLN A O 1
ATOM 596 N N . ILE A 1 79 ? -7.529 -13.809 14.240 1.00 61.16 79 ILE A N 1
ATOM 597 C CA . ILE A 1 79 ? -8.851 -14.234 14.697 1.00 61.16 79 ILE A CA 1
ATOM 598 C C . ILE A 1 79 ? -8.740 -14.564 16.188 1.00 61.16 79 ILE A C 1
ATOM 600 O O . ILE A 1 79 ? -8.142 -15.574 16.557 1.00 61.16 79 ILE A O 1
ATOM 604 N N . GLN A 1 80 ? -9.311 -13.727 17.056 1.00 60.91 80 GLN A N 1
ATOM 605 C CA . GLN A 1 80 ? -9.500 -14.093 18.460 1.00 60.91 80 GLN A CA 1
ATOM 606 C C . GLN A 1 80 ? -10.719 -15.016 18.568 1.00 60.91 80 GLN A C 1
ATOM 608 O O . GLN A 1 80 ? -11.861 -14.602 18.378 1.00 60.91 80 GLN A O 1
ATOM 613 N N . THR A 1 81 ? -10.480 -16.297 18.839 1.00 58.56 81 THR A N 1
ATOM 614 C CA . THR A 1 81 ? -11.545 -17.291 19.015 1.00 58.56 81 THR A CA 1
ATOM 615 C C . THR A 1 81 ? -12.399 -16.950 20.236 1.00 58.56 81 THR A C 1
ATOM 617 O O . THR A 1 81 ? -11.873 -16.853 21.342 1.00 58.56 81 THR A O 1
ATOM 620 N N . GLY A 1 82 ? -13.714 -16.809 20.047 1.00 65.62 82 GLY A N 1
ATOM 621 C CA . GLY A 1 82 ? -14.677 -16.605 21.137 1.00 65.62 82 GLY A CA 1
ATOM 622 C C . GLY A 1 82 ? -15.040 -15.149 21.445 1.00 65.62 82 GLY A C 1
ATOM 623 O O . GLY A 1 82 ? -15.864 -14.922 22.326 1.00 65.62 82 GLY A O 1
ATOM 624 N N . VAL A 1 83 ? -14.493 -14.172 20.711 1.00 65.31 83 VAL A N 1
ATOM 625 C CA . VAL A 1 83 ? -14.853 -12.751 20.848 1.00 65.31 83 VAL A CA 1
ATOM 626 C C . VAL A 1 83 ? -15.390 -12.238 19.514 1.00 65.31 83 VAL A C 1
ATOM 628 O O . VAL A 1 83 ? -14.744 -12.381 18.479 1.00 65.31 83 VAL A O 1
ATOM 631 N N . ALA A 1 84 ? -16.585 -11.645 19.522 1.00 72.75 84 ALA A N 1
ATOM 632 C CA . ALA A 1 84 ? -17.129 -10.986 18.340 1.00 72.75 84 ALA A CA 1
ATOM 633 C C . ALA A 1 84 ? -16.386 -9.658 18.121 1.00 72.75 84 ALA A C 1
ATOM 635 O O . ALA A 1 84 ? -16.637 -8.686 18.828 1.00 72.75 84 ALA A O 1
ATOM 636 N N . GLY A 1 85 ? -15.457 -9.626 17.165 1.00 77.19 85 GLY A N 1
ATOM 637 C CA . GLY A 1 85 ? -14.702 -8.421 16.824 1.00 77.19 85 GLY A CA 1
ATOM 638 C C . GLY A 1 85 ? -13.499 -8.701 15.926 1.00 77.19 85 GLY A C 1
ATOM 639 O O . GLY A 1 85 ? -13.077 -9.847 15.772 1.00 77.19 85 GLY A O 1
ATOM 640 N N . VAL A 1 86 ? -12.950 -7.651 15.316 1.00 81.56 86 VAL A N 1
ATOM 641 C CA . VAL A 1 86 ? -11.704 -7.724 14.542 1.00 81.56 86 VAL A CA 1
ATOM 642 C C . VAL A 1 86 ? -10.583 -7.171 15.405 1.00 81.56 86 VAL A C 1
ATOM 644 O O . VAL A 1 86 ? -10.532 -5.970 15.650 1.00 81.56 86 VAL A O 1
ATOM 647 N N . PHE A 1 87 ? -9.680 -8.034 15.856 1.00 84.56 87 PHE A N 1
ATOM 648 C CA . PHE A 1 87 ? -8.531 -7.639 16.664 1.00 84.56 87 PHE A CA 1
ATOM 649 C C . PHE A 1 87 ? -7.254 -7.764 15.842 1.00 84.56 87 PHE A C 1
ATOM 651 O O . PHE A 1 87 ? -7.028 -8.784 15.199 1.00 84.56 87 PHE A O 1
ATOM 658 N N . ILE A 1 88 ? -6.404 -6.740 15.895 1.00 83.81 88 ILE A N 1
ATOM 659 C CA . ILE A 1 88 ? -5.051 -6.776 15.331 1.00 83.81 88 ILE A CA 1
ATOM 660 C C . ILE A 1 88 ? -4.103 -6.569 16.511 1.00 83.81 88 ILE A C 1
ATOM 662 O O . ILE A 1 88 ? -4.129 -5.544 17.201 1.00 83.81 88 ILE A O 1
ATOM 666 N N . GLY A 1 89 ? -3.336 -7.603 16.832 1.00 82.06 89 GLY A N 1
ATOM 667 C CA . GLY A 1 89 ? -2.576 -7.719 18.069 1.00 82.06 89 GLY A CA 1
ATOM 668 C C . GLY A 1 89 ? -3.481 -7.694 19.303 1.00 82.06 89 GLY A C 1
ATOM 669 O O . GLY A 1 89 ? -4.348 -8.548 19.483 1.00 82.06 89 GLY A O 1
ATOM 670 N N . LYS A 1 90 ? -3.250 -6.703 20.171 1.00 82.19 90 LYS A N 1
ATOM 671 C CA . LYS A 1 90 ? -4.033 -6.458 21.396 1.00 82.19 90 LYS A CA 1
ATOM 672 C C . LYS A 1 90 ? -5.069 -5.337 21.229 1.00 82.19 90 LYS A C 1
ATOM 674 O O . LYS A 1 90 ? -5.679 -4.932 22.213 1.00 82.19 90 LYS A O 1
ATOM 679 N N . THR A 1 91 ? -5.240 -4.818 20.015 1.00 85.12 91 THR A N 1
ATOM 680 C CA . THR A 1 91 ? -6.076 -3.645 19.739 1.00 85.12 91 THR A CA 1
ATOM 681 C C . THR A 1 91 ? -7.349 -4.059 19.006 1.00 85.12 91 THR A C 1
ATOM 683 O O . THR A 1 91 ? -7.289 -4.738 17.978 1.00 85.12 91 THR A O 1
ATOM 686 N N . ASP A 1 92 ? -8.500 -3.618 19.513 1.00 87.06 92 ASP A N 1
ATOM 687 C CA . ASP A 1 92 ? -9.804 -3.810 18.872 1.00 87.06 92 ASP A CA 1
ATOM 688 C C . ASP A 1 92 ? -9.985 -2.832 17.699 1.00 87.06 92 ASP A C 1
ATOM 690 O O . ASP A 1 92 ? -9.941 -1.616 17.879 1.00 87.06 92 ASP A O 1
ATOM 694 N N . HIS A 1 93 ? -10.189 -3.371 16.498 1.00 87.25 93 HIS A N 1
ATOM 695 C CA . HIS A 1 93 ? -10.418 -2.631 15.256 1.00 87.25 93 HIS A CA 1
ATOM 696 C C . HIS A 1 93 ? -11.876 -2.640 14.793 1.00 87.25 93 HIS A C 1
ATOM 698 O O . HIS A 1 93 ? -12.210 -1.995 13.797 1.00 87.25 93 HIS A O 1
ATOM 704 N N . THR A 1 94 ? -12.773 -3.299 15.525 1.00 85.06 94 THR A N 1
ATOM 705 C CA . THR A 1 94 ? -14.192 -3.447 15.166 1.00 85.06 94 THR A CA 1
ATOM 706 C C . THR A 1 94 ? -14.883 -2.096 14.968 1.00 85.06 94 THR A C 1
ATOM 708 O O . THR A 1 94 ? -15.690 -1.931 14.051 1.00 85.06 94 THR A O 1
ATOM 711 N N . GLY A 1 95 ? -14.553 -1.110 15.809 1.00 84.44 95 GLY A N 1
ATOM 712 C CA . GLY A 1 95 ? -15.048 0.262 15.678 1.00 84.44 95 GLY A CA 1
ATOM 713 C C . GLY A 1 95 ? -14.382 1.034 14.537 1.00 84.44 95 GLY A C 1
ATOM 714 O O . GLY A 1 95 ? -15.071 1.705 13.770 1.00 84.44 95 GLY A O 1
ATOM 715 N N . PHE A 1 96 ? -13.061 0.903 14.386 1.00 84.56 96 PHE A N 1
ATOM 716 C CA . PHE A 1 96 ? -12.281 1.639 13.384 1.00 84.56 96 PHE A CA 1
ATOM 717 C C . PHE A 1 96 ? -12.642 1.241 11.951 1.00 84.56 96 PHE A C 1
ATOM 719 O O . PHE A 1 96 ? -12.743 2.107 11.083 1.00 84.56 96 PHE A O 1
ATOM 726 N N . LEU A 1 97 ? -12.953 -0.037 11.717 1.00 80.38 97 LEU A N 1
ATOM 727 C CA . LEU A 1 97 ? -13.360 -0.538 10.401 1.00 80.38 97 LEU A CA 1
ATOM 728 C C . LEU A 1 97 ? -14.694 0.039 9.900 1.00 80.38 97 LEU A C 1
ATOM 730 O O . LEU A 1 97 ? -14.996 -0.061 8.713 1.00 80.38 97 LEU A O 1
ATOM 734 N N . ARG A 1 98 ? -15.490 0.680 10.768 1.00 82.50 98 ARG A N 1
ATOM 735 C CA . ARG A 1 98 ? -16.701 1.406 10.350 1.00 82.50 98 ARG A CA 1
ATOM 736 C C . ARG A 1 98 ? -16.382 2.729 9.651 1.00 82.50 98 ARG A C 1
ATOM 738 O O . ARG A 1 98 ? -17.187 3.185 8.846 1.00 82.50 98 ARG A O 1
ATOM 745 N N . GLY A 1 99 ? -15.241 3.344 9.967 1.00 78.62 99 GLY A N 1
ATOM 746 C CA . GLY A 1 99 ? -14.806 4.625 9.395 1.00 78.62 99 GLY A CA 1
ATOM 747 C C . GLY A 1 99 ? -14.049 4.491 8.072 1.00 78.62 99 GLY A C 1
ATOM 748 O O . GLY A 1 99 ? -13.813 5.486 7.393 1.00 78.62 99 GLY A O 1
ATOM 749 N N . GLY A 1 100 ? -13.667 3.272 7.696 1.00 83.56 100 GLY A N 1
ATOM 750 C CA . GLY A 1 100 ? -12.899 2.990 6.494 1.00 83.56 100 GLY A CA 1
ATOM 751 C C . GLY A 1 100 ? -12.029 1.751 6.660 1.00 83.56 100 GLY A C 1
ATOM 752 O O . GLY A 1 100 ? -12.040 1.074 7.684 1.00 83.56 100 GLY A O 1
ATOM 753 N N . THR A 1 101 ? -11.258 1.450 5.627 1.00 83.44 101 THR A N 1
ATOM 754 C CA . THR A 1 101 ? -10.276 0.365 5.627 1.00 83.44 101 THR A CA 1
ATOM 755 C C . THR A 1 101 ? -9.015 0.793 6.375 1.00 83.44 101 THR A C 1
ATOM 757 O O . THR A 1 101 ? -8.848 1.968 6.689 1.00 83.44 101 THR A O 1
ATOM 760 N N . CYS A 1 102 ? -8.095 -0.140 6.628 1.00 86.94 102 CYS A N 1
ATOM 761 C CA . CYS A 1 102 ? -6.861 0.097 7.384 1.00 86.94 102 CYS A CA 1
ATOM 762 C C . CYS A 1 102 ? -6.123 1.393 6.978 1.00 86.94 102 CYS A C 1
ATOM 764 O O . CYS A 1 102 ? -5.826 2.231 7.831 1.00 86.94 102 CYS A O 1
ATOM 766 N N . TRP A 1 103 ? -5.890 1.612 5.677 1.00 86.00 103 TRP A N 1
ATOM 767 C CA . TRP A 1 103 ? -5.286 2.864 5.205 1.00 86.00 103 TRP A CA 1
ATOM 768 C C . TRP A 1 103 ? -6.322 3.960 4.930 1.00 86.00 103 TRP A C 1
ATOM 770 O O . TRP A 1 103 ? -6.013 5.142 5.069 1.00 86.00 103 TRP A O 1
ATOM 780 N N . SER A 1 104 ? -7.546 3.610 4.507 1.00 80.31 104 SER A N 1
ATOM 781 C CA . SER A 1 104 ? -8.528 4.613 4.071 1.00 80.31 104 SER A CA 1
ATOM 782 C C . SER A 1 104 ? -9.230 5.312 5.234 1.00 80.31 104 SER A C 1
ATOM 784 O O . SER A 1 104 ? -9.780 6.388 5.035 1.00 80.31 104 SER A O 1
ATOM 786 N N . ALA A 1 105 ? -9.183 4.728 6.432 1.00 82.94 105 ALA A N 1
ATOM 787 C CA . ALA A 1 105 ? -9.582 5.354 7.688 1.00 82.94 105 ALA A CA 1
ATOM 788 C C . ALA A 1 105 ? -8.541 6.374 8.197 1.00 82.94 105 ALA A C 1
ATOM 790 O O . ALA A 1 105 ? -8.777 7.042 9.198 1.00 82.94 105 ALA A O 1
ATOM 791 N N . GLY A 1 106 ? -7.385 6.501 7.527 1.00 82.62 106 GLY A N 1
ATOM 792 C CA . GLY A 1 106 ? -6.337 7.468 7.865 1.00 82.62 106 GLY A CA 1
ATOM 793 C C . GLY A 1 106 ? -5.373 7.025 8.970 1.00 82.62 106 GLY A C 1
ATOM 794 O O . GLY A 1 106 ? -4.468 7.783 9.308 1.00 82.62 106 GLY A O 1
ATOM 795 N N . CYS A 1 107 ? -5.523 5.813 9.512 1.00 87.94 107 CYS A N 1
ATOM 796 C CA . CYS A 1 107 ? -4.656 5.298 10.575 1.00 87.94 107 CYS A CA 1
ATOM 797 C C . CYS A 1 107 ? -3.353 4.697 10.025 1.00 87.94 107 CYS A C 1
ATOM 799 O O . CYS A 1 107 ? -2.272 5.130 10.416 1.00 87.94 107 CYS A O 1
ATOM 801 N N . HIS A 1 108 ? -3.437 3.759 9.076 1.00 91.31 108 HIS A N 1
ATOM 802 C CA . HIS A 1 108 ? -2.267 3.105 8.469 1.00 91.31 108 HIS A CA 1
ATOM 803 C C . HIS A 1 108 ? -1.955 3.721 7.104 1.00 91.31 108 HIS A C 1
ATOM 805 O O . HIS A 1 108 ? -2.074 3.089 6.057 1.00 91.31 108 HIS A O 1
ATOM 811 N N . SER A 1 109 ? -1.657 5.019 7.097 1.00 89.94 109 SER A N 1
ATOM 812 C CA . SER A 1 109 ? -1.498 5.807 5.868 1.00 89.94 109 SER A CA 1
ATOM 813 C C . SER A 1 109 ? -0.139 5.630 5.184 1.00 89.94 109 SER A C 1
ATOM 815 O O . SER A 1 109 ? 0.018 6.030 4.030 1.00 89.94 109 SER A O 1
ATOM 817 N N . ALA A 1 110 ? 0.831 5.010 5.858 1.00 92.75 110 ALA A N 1
ATOM 818 C CA . ALA A 1 110 ? 2.216 4.908 5.414 1.00 92.75 110 ALA A CA 1
ATOM 819 C C . ALA A 1 110 ? 2.603 3.450 5.099 1.00 92.75 110 ALA A C 1
ATOM 821 O O . ALA A 1 110 ? 3.635 2.956 5.536 1.00 92.75 110 ALA A O 1
ATOM 822 N N . VAL A 1 111 ? 1.773 2.747 4.321 1.00 91.94 111 VAL A N 1
ATOM 823 C CA . VAL A 1 111 ? 1.904 1.297 4.035 1.00 91.94 111 VAL A CA 1
ATOM 824 C C . VAL A 1 111 ? 3.201 0.881 3.322 1.00 91.94 111 VAL A C 1
ATOM 826 O O . VAL A 1 111 ? 3.538 -0.298 3.300 1.00 91.94 111 VAL A O 1
ATOM 829 N N . HIS A 1 112 ? 3.932 1.835 2.739 1.00 92.88 112 HIS A N 1
ATOM 830 C CA . HIS A 1 112 ? 5.237 1.605 2.108 1.00 92.88 112 HIS A CA 1
ATOM 831 C C . HIS A 1 112 ? 6.425 1.920 3.039 1.00 92.88 112 HIS A C 1
ATOM 833 O O . HIS A 1 112 ? 7.577 1.751 2.657 1.00 92.88 112 HIS A O 1
ATOM 839 N N . GLY A 1 113 ? 6.171 2.378 4.263 1.00 93.06 113 GLY A N 1
ATOM 840 C CA . GLY A 1 113 ? 7.213 2.757 5.209 1.00 93.06 113 GLY A CA 1
ATOM 841 C C . GLY A 1 113 ? 6.917 4.078 5.905 1.00 93.06 113 GLY A C 1
ATOM 842 O O . GLY A 1 113 ? 6.192 4.931 5.399 1.00 93.06 113 GLY A O 1
ATOM 843 N N . SER A 1 114 ? 7.496 4.254 7.089 1.00 93.44 114 SER A N 1
ATOM 844 C CA . SER A 1 114 ? 7.308 5.431 7.936 1.00 93.44 114 SER A CA 1
ATOM 845 C C . SER A 1 114 ? 8.620 5.838 8.596 1.00 93.44 114 SER A C 1
ATOM 847 O O . SER A 1 114 ? 9.390 4.993 9.038 1.00 93.44 114 SER A O 1
ATOM 849 N N . ASN A 1 115 ? 8.857 7.143 8.717 1.00 93.31 115 ASN A N 1
ATOM 850 C CA . ASN A 1 115 ? 9.985 7.687 9.483 1.00 93.31 115 ASN A CA 1
ATOM 851 C C . ASN A 1 115 ? 9.602 8.080 10.916 1.00 93.31 115 ASN A C 1
ATOM 853 O O . ASN A 1 115 ? 10.447 8.549 11.672 1.00 93.31 115 ASN A O 1
ATOM 857 N N . PHE A 1 116 ? 8.334 7.898 11.294 1.00 92.12 116 PHE A N 1
ATOM 858 C CA . PHE A 1 116 ? 7.792 8.407 12.556 1.00 92.12 116 PHE A CA 1
ATOM 859 C C . PHE A 1 116 ? 7.338 7.298 13.501 1.00 92.12 116 PHE A C 1
ATOM 861 O O . PHE A 1 116 ? 7.543 7.388 14.707 1.00 92.12 116 PHE A O 1
ATOM 868 N N . SER A 1 117 ? 6.685 6.260 12.974 1.00 92.06 117 SER A N 1
ATOM 869 C CA . SER A 1 117 ? 6.124 5.178 13.787 1.00 92.06 117 SER A CA 1
ATOM 870 C C . SER A 1 117 ? 5.803 3.942 12.946 1.00 92.06 117 SER A C 1
ATOM 872 O O . SER A 1 117 ? 5.207 4.095 11.873 1.00 92.06 117 SER A O 1
ATOM 874 N N . PRO A 1 118 ? 6.080 2.725 13.453 1.00 90.62 118 PRO A N 1
ATOM 875 C CA . PRO A 1 118 ? 5.701 1.476 12.793 1.00 90.62 118 PRO A CA 1
ATOM 876 C C . PRO A 1 118 ? 4.183 1.231 12.794 1.00 90.62 118 PRO A C 1
ATOM 878 O O . PRO A 1 118 ? 3.695 0.432 12.005 1.00 90.62 118 PRO A O 1
ATOM 881 N N . ARG A 1 119 ? 3.405 1.943 13.624 1.00 88.94 119 ARG A N 1
ATOM 882 C CA . ARG A 1 119 ? 1.932 1.825 13.633 1.00 88.94 119 ARG A CA 1
ATOM 883 C C . ARG A 1 119 ? 1.263 2.390 12.381 1.00 88.94 119 ARG A C 1
ATOM 885 O O . ARG A 1 119 ? 0.094 2.130 12.151 1.00 88.94 119 ARG A O 1
ATOM 892 N N . LEU A 1 120 ? 1.970 3.189 11.582 1.00 91.06 120 LEU A N 1
ATOM 893 C CA . LEU A 1 120 ? 1.417 3.716 10.330 1.00 91.06 120 LEU A CA 1
ATOM 894 C C . LEU A 1 120 ? 1.451 2.689 9.188 1.00 91.06 120 LEU A C 1
ATOM 896 O O . LEU A 1 120 ? 0.938 2.980 8.108 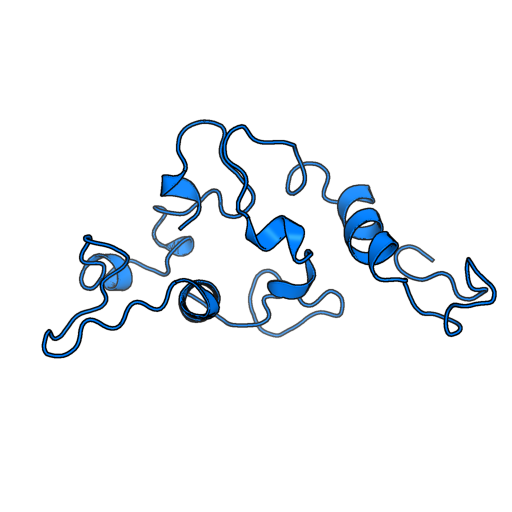1.00 91.06 120 LEU A O 1
ATOM 900 N N . LEU A 1 121 ? 2.056 1.521 9.420 1.00 88.94 121 LEU A N 1
ATOM 901 C CA . LEU A 1 121 ? 2.195 0.463 8.427 1.00 88.94 121 LEU A CA 1
ATOM 902 C C . LEU A 1 121 ? 0.958 -0.457 8.395 1.00 88.94 121 LEU A C 1
ATOM 904 O O . LEU A 1 121 ? 0.493 -0.788 7.306 1.00 88.94 121 LEU A O 1
ATOM 908 N N . TYR A 1 122 ? 0.434 -0.840 9.570 1.00 81.25 122 TYR A N 1
ATOM 909 C CA . TYR A 1 122 ? -0.697 -1.762 9.772 1.00 81.25 122 TYR A CA 1
ATOM 910 C C . TYR A 1 122 ? -1.278 -1.676 11.187 1.00 81.25 122 TYR A C 1
ATOM 912 O O . TYR A 1 122 ? -0.614 -1.080 12.075 1.00 81.25 122 TYR A O 1
#

Secondary 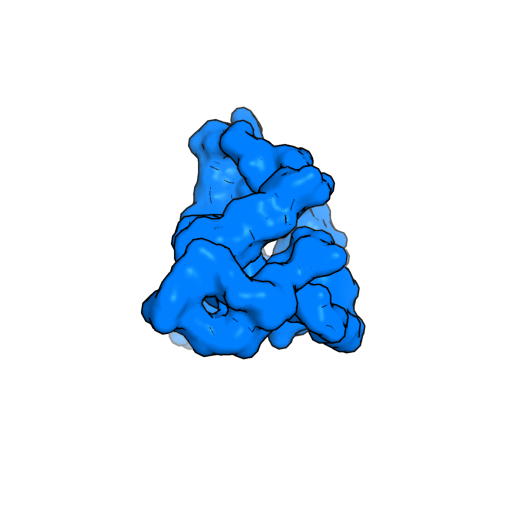structure (DSSP, 8-state):
--S--TT-SSTTSPTTPPPHHHHHHHHHTT-TTTT---SB--GGGGG-GGGTB-TT--SSGGGBSS-THHHHHHHH-B--TTSSS-EETTEE-TTGGGT-STTTTTSS--TT-BSS-GGGT-

Organism: NCBI:txid408172

Mean predicted aligned error: 7.11 Å

Sequence (122 aa):
VDCHEPHGQNIHQPAGGLGLQQRDAVCVRCHATQTATHVFEHEALREGCVTCHKPHGGMNRGMLVQRDANLCLRCHAQIQTGVAGVFIGKTDHTGFLRGGTCWSAGCHSAVHGSNFSPRLLY